Protein AF-A0A5B0RKE6-F1 (afdb_monomer_lite)

Secondary structure (DSSP, 8-state):
-HHHHHTT-SEEEE----B---SSSSHHHHHHHHHHHHH--EEEEE--S-GGG-TT-PBTTTT-TTSEEE-----SS---EEEE-TTS-EEEE--SS-----S--PEEES-S-TT-TTTTTSPPPTTPPP-TT-EEE----

Structure (mmCIF, N/CA/C/O backbone):
data_AF-A0A5B0RKE6-F1
#
_entry.id   AF-A0A5B0RKE6-F1
#
loop_
_atom_site.group_PDB
_atom_site.id
_atom_site.type_symbol
_atom_site.label_atom_id
_atom_site.label_alt_id
_atom_site.label_comp_id
_atom_site.label_asym_id
_atom_site.label_entity_id
_atom_site.label_seq_id
_atom_site.pdbx_PDB_ins_code
_atom_site.Cartn_x
_atom_site.Cartn_y
_atom_site.Cartn_z
_atom_site.occupancy
_atom_site.B_iso_or_equiv
_atom_site.auth_seq_id
_atom_site.auth_comp_id
_atom_site.auth_asym_id
_atom_site.auth_atom_id
_atom_site.pdbx_PDB_model_num
ATOM 1 N N . MET A 1 1 ? -20.058 2.773 10.291 1.00 90.75 1 MET A N 1
ATOM 2 C CA . MET A 1 1 ? -19.782 2.051 11.557 1.00 90.75 1 MET A CA 1
ATOM 3 C C . MET A 1 1 ? -21.054 1.768 12.352 1.00 90.75 1 MET A C 1
ATOM 5 O O . MET A 1 1 ? -21.326 0.603 12.587 1.00 90.75 1 MET A O 1
ATOM 9 N N . LEU A 1 2 ? -21.880 2.772 12.690 1.00 94.81 2 LEU A N 1
ATOM 10 C CA . LEU A 1 2 ? -23.169 2.533 13.371 1.00 94.81 2 LEU A CA 1
ATOM 11 C C . LEU A 1 2 ? -24.089 1.569 12.609 1.00 94.81 2 LEU A C 1
ATOM 13 O O . LEU A 1 2 ? -24.635 0.656 13.215 1.00 94.81 2 LEU A O 1
ATOM 17 N N . GLN A 1 3 ? -24.241 1.758 11.293 1.00 96.81 3 GLN A N 1
ATOM 18 C CA . GLN A 1 3 ? -25.063 0.860 10.479 1.00 96.81 3 GLN A CA 1
ATOM 19 C C . GLN A 1 3 ? -24.480 -0.558 10.441 1.00 96.81 3 GLN A C 1
ATOM 21 O O . GLN A 1 3 ? -25.192 -1.494 10.756 1.00 96.81 3 GLN A O 1
ATOM 26 N N . ALA A 1 4 ? -23.171 -0.702 10.204 1.00 96.31 4 ALA A N 1
ATOM 27 C CA . ALA A 1 4 ? -22.500 -2.004 10.237 1.00 96.31 4 ALA A CA 1
ATOM 28 C C . ALA A 1 4 ? -22.736 -2.756 11.562 1.00 96.31 4 ALA A C 1
ATOM 30 O O . ALA A 1 4 ? -23.034 -3.943 11.550 1.00 96.31 4 ALA A O 1
ATOM 31 N N . HIS A 1 5 ? -22.672 -2.060 12.702 1.00 95.25 5 HIS A N 1
ATOM 32 C CA . HIS A 1 5 ? -22.985 -2.667 13.995 1.00 95.25 5 HIS A CA 1
ATOM 33 C C . HIS A 1 5 ? -24.468 -3.061 14.125 1.00 95.25 5 HIS A C 1
ATOM 35 O O . HIS A 1 5 ? -24.769 -4.142 14.618 1.00 95.25 5 HIS A O 1
ATOM 41 N N . LYS A 1 6 ? -25.403 -2.218 13.656 1.00 96.81 6 LYS A N 1
ATOM 42 C CA . LYS A 1 6 ? -26.843 -2.553 13.619 1.00 96.81 6 LYS A CA 1
ATOM 43 C C . LYS A 1 6 ? -27.138 -3.764 12.736 1.00 96.81 6 LYS A C 1
ATOM 45 O O . LYS A 1 6 ? -28.021 -4.544 13.068 1.00 96.81 6 LYS A O 1
ATOM 50 N N . ASP A 1 7 ? -26.386 -3.911 11.653 1.00 97.94 7 ASP A N 1
ATOM 51 C CA . ASP A 1 7 ? -26.483 -5.038 10.726 1.00 97.94 7 ASP A CA 1
ATOM 52 C C . ASP A 1 7 ? -25.826 -6.314 11.289 1.00 97.94 7 ASP A C 1
ATOM 54 O O . ASP A 1 7 ? -25.851 -7.355 10.638 1.00 97.94 7 ASP A O 1
ATOM 58 N N . GLY A 1 8 ? -25.265 -6.256 12.504 1.00 96.31 8 GLY A N 1
ATOM 59 C CA . GLY A 1 8 ? -24.717 -7.409 13.216 1.00 96.31 8 GLY A CA 1
ATOM 60 C C . GLY A 1 8 ? -23.237 -7.684 12.953 1.00 96.31 8 GLY A C 1
ATOM 61 O O . GLY A 1 8 ? -22.793 -8.802 13.185 1.00 96.31 8 GLY A O 1
ATOM 62 N N . ALA A 1 9 ? -22.459 -6.710 12.468 1.00 97.31 9 ALA A N 1
ATOM 63 C CA . ALA A 1 9 ? -21.019 -6.895 12.296 1.00 97.31 9 ALA A CA 1
ATOM 64 C C . ALA A 1 9 ? -20.283 -6.970 13.648 1.00 97.31 9 ALA A C 1
ATOM 66 O O . ALA A 1 9 ? -20.332 -6.023 14.440 1.00 97.31 9 ALA A O 1
ATOM 67 N N . ASP A 1 10 ? -19.531 -8.055 13.857 1.00 93.12 10 ASP A N 1
ATOM 68 C CA . ASP A 1 10 ? -18.653 -8.243 15.024 1.00 93.12 10 ASP A CA 1
ATOM 69 C C . ASP A 1 10 ? -17.341 -7.448 14.902 1.00 93.12 10 ASP A C 1
ATOM 71 O O . ASP A 1 10 ? -16.812 -6.906 15.877 1.00 93.12 10 ASP A O 1
ATOM 75 N N . ILE A 1 11 ? -16.818 -7.367 13.673 1.00 97.94 11 ILE A N 1
ATOM 76 C CA . ILE A 1 11 ? -15.573 -6.677 13.329 1.00 97.94 11 ILE A CA 1
ATOM 77 C C . ILE A 1 11 ? -15.857 -5.667 12.221 1.00 97.94 11 ILE A C 1
ATOM 79 O O . ILE A 1 11 ? -16.447 -5.994 11.192 1.00 97.94 11 ILE A O 1
ATOM 83 N N . ILE A 1 12 ? -15.393 -4.437 12.416 1.00 98.06 12 ILE A N 1
ATOM 84 C CA . ILE A 1 12 ? -15.494 -3.353 11.445 1.00 98.06 12 ILE A CA 1
ATOM 85 C C . ILE A 1 12 ? -14.076 -2.946 11.045 1.00 98.06 12 ILE A C 1
ATOM 87 O O . ILE A 1 12 ? -13.346 -2.352 11.835 1.00 98.06 12 ILE A O 1
ATOM 91 N N . SER A 1 13 ? -13.700 -3.250 9.804 1.00 97.69 13 SER A N 1
ATOM 92 C CA . SER A 1 13 ? -12.450 -2.786 9.194 1.00 97.69 13 SER A CA 1
ATOM 93 C C . SER A 1 13 ? -12.727 -1.585 8.294 1.00 97.69 13 SER A C 1
ATOM 95 O O . SER A 1 13 ? -13.647 -1.629 7.474 1.00 97.69 13 SER A O 1
ATOM 97 N N . ALA A 1 14 ? -11.963 -0.505 8.457 1.00 95.62 14 ALA A N 1
ATOM 98 C CA . ALA A 1 14 ? -12.138 0.722 7.692 1.00 95.62 14 ALA A CA 1
ATOM 99 C C . ALA A 1 14 ? -10.790 1.318 7.256 1.00 95.62 14 ALA A C 1
ATOM 101 O O . ALA A 1 14 ? -10.018 1.824 8.067 1.00 95.62 14 ALA A O 1
ATOM 102 N N . SER A 1 15 ? -10.535 1.316 5.948 1.00 95.75 15 SER A N 1
ATOM 103 C CA . SER A 1 15 ? -9.384 1.988 5.329 1.00 95.75 15 SER A CA 1
ATOM 104 C C . SER A 1 15 ? -9.765 3.407 4.914 1.00 95.75 15 SER A C 1
ATOM 106 O O . SER A 1 15 ? -9.868 3.720 3.731 1.00 95.75 15 SER A O 1
ATOM 108 N N . ILE A 1 16 ? -10.050 4.238 5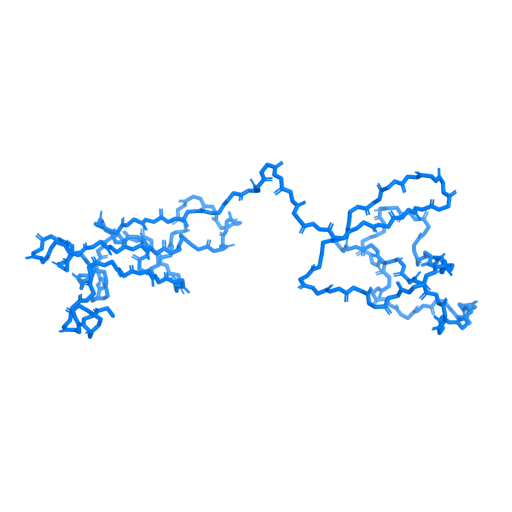.912 1.00 91.12 16 ILE A N 1
ATOM 109 C CA . ILE A 1 16 ? -10.372 5.657 5.758 1.00 91.12 16 ILE A CA 1
ATOM 110 C C . ILE A 1 16 ? -9.527 6.450 6.744 1.00 91.12 16 ILE A C 1
ATOM 112 O O . ILE A 1 16 ? -9.205 5.946 7.820 1.00 91.12 16 ILE A O 1
ATOM 116 N N . GLY A 1 17 ? -9.210 7.681 6.381 1.00 89.69 17 GLY A N 1
ATOM 117 C CA . GLY A 1 17 ? -8.347 8.541 7.167 1.00 89.69 17 GLY A CA 1
ATOM 118 C C . GLY A 1 17 ? -8.482 9.985 6.717 1.00 89.69 17 GLY A C 1
ATOM 119 O O . GLY A 1 17 ? -8.941 10.264 5.605 1.00 89.69 17 GLY A O 1
ATOM 120 N N . GLY A 1 18 ? -8.127 10.890 7.611 1.00 86.94 18 GLY A N 1
ATOM 121 C CA . GLY A 1 18 ? -7.976 12.305 7.339 1.00 86.94 18 GLY A CA 1
ATOM 122 C C . GLY A 1 18 ? -7.209 12.971 8.478 1.00 86.94 18 GLY A C 1
ATOM 123 O O . GLY A 1 18 ? -7.139 12.391 9.570 1.00 86.94 18 GLY A O 1
ATOM 124 N N . PRO A 1 19 ? -6.677 14.187 8.247 1.00 83.19 19 PRO A N 1
ATOM 125 C CA . PRO A 1 19 ? -5.846 14.881 9.221 1.00 83.19 19 PRO A CA 1
ATOM 126 C C . PRO A 1 19 ? -6.525 14.959 10.588 1.00 83.19 19 PRO A C 1
ATOM 128 O O . PRO A 1 19 ? -7.679 15.377 10.695 1.00 83.19 19 PRO A O 1
ATOM 131 N N . GLY A 1 20 ? -5.804 14.558 11.630 1.00 77.75 20 GLY A N 1
ATOM 132 C CA . GLY A 1 20 ? -6.336 14.459 12.980 1.00 77.75 20 GLY A CA 1
ATOM 133 C C . GLY A 1 20 ? -5.236 14.176 13.995 1.00 77.75 20 GLY A C 1
ATOM 134 O O . GLY A 1 20 ? -4.163 14.773 13.937 1.00 77.75 20 GLY A O 1
ATOM 135 N N . GLY A 1 21 ? -5.509 13.277 14.942 1.00 75.88 21 GLY A N 1
ATOM 136 C CA . GLY A 1 21 ? -4.449 12.697 15.781 1.00 75.88 21 GLY A CA 1
ATOM 137 C C . GLY A 1 21 ? -4.695 12.764 17.282 1.00 75.88 21 GLY A C 1
ATOM 138 O O . GLY A 1 21 ? -3.981 12.128 18.056 1.00 75.88 21 GLY A O 1
ATOM 139 N N . TRP A 1 22 ? -5.740 13.464 17.715 1.00 82.06 22 TRP A N 1
ATOM 140 C CA . TRP A 1 22 ? -6.148 13.486 19.116 1.00 82.06 22 TRP A CA 1
ATOM 141 C C . TRP A 1 22 ? -7.300 12.516 19.331 1.00 82.06 22 TRP A C 1
ATOM 143 O O . TRP A 1 22 ? -8.319 12.607 18.660 1.00 82.06 22 TRP A O 1
ATOM 153 N N . GLY A 1 23 ? -7.174 11.602 20.294 1.00 78.00 23 GLY A N 1
ATOM 154 C CA . GLY A 1 23 ? -8.132 10.499 20.459 1.00 78.00 23 GLY A CA 1
ATOM 155 C C . GLY A 1 23 ? -9.529 10.868 20.974 1.00 78.00 23 GLY A C 1
ATOM 156 O O . GLY A 1 23 ? -10.303 9.968 21.325 1.00 78.00 23 GLY A O 1
ATOM 157 N N . GLN A 1 24 ? -9.848 12.163 21.058 1.00 75.88 24 GLN A N 1
ATOM 158 C CA . GLN A 1 24 ? -11.131 12.729 21.478 1.00 75.88 24 GLN A CA 1
ATOM 159 C C . GLN A 1 24 ? -11.385 14.067 20.768 1.00 75.88 24 GLN A C 1
ATOM 161 O O . GLN A 1 24 ? -10.465 14.673 20.231 1.00 75.88 24 GLN A O 1
ATOM 166 N N . GLY A 1 25 ? -12.627 14.553 20.828 1.00 76.44 25 GLY A N 1
ATOM 167 C CA . GLY A 1 25 ? -13.008 15.883 20.332 1.00 76.44 25 GLY A CA 1
ATOM 168 C C . GLY A 1 25 ? -13.858 15.862 19.062 1.00 76.44 25 GLY A C 1
ATOM 169 O O . GLY A 1 25 ? -14.526 16.848 18.777 1.00 76.44 25 GLY A O 1
ATOM 170 N N . GLU A 1 26 ? -13.915 14.725 18.363 1.00 85.69 26 GLU A N 1
ATOM 171 C CA . GLU A 1 26 ? -14.742 14.541 17.166 1.00 85.69 26 GLU A CA 1
ATOM 172 C C . GLU A 1 26 ? -15.809 13.457 17.351 1.00 85.69 26 GLU A C 1
ATOM 174 O O . GLU A 1 26 ? -15.569 12.411 17.964 1.00 85.69 26 GLU A O 1
ATOM 179 N N . GLU A 1 27 ? -16.987 13.676 16.760 1.00 89.56 27 GLU A N 1
ATOM 180 C CA . GLU A 1 27 ? -18.143 12.772 16.860 1.00 89.56 27 GLU A CA 1
ATOM 181 C C . GLU A 1 27 ? -17.840 11.362 16.338 1.00 89.56 27 GLU A C 1
ATOM 183 O O . GLU A 1 27 ? -18.312 10.363 16.895 1.00 89.56 27 GLU A O 1
ATOM 188 N N . LEU A 1 28 ? -17.015 11.265 15.292 1.00 91.06 28 LEU A N 1
ATOM 189 C CA . LEU A 1 28 ? -16.590 9.987 14.735 1.00 91.06 28 LEU A CA 1
ATOM 190 C C . LEU A 1 28 ? -15.746 9.194 15.745 1.00 91.06 28 LEU A C 1
ATOM 192 O O . LEU A 1 28 ? -15.994 8.005 15.949 1.00 91.06 28 LEU A O 1
ATOM 196 N N . LEU A 1 29 ? -14.818 9.854 16.445 1.00 93.94 29 LEU A N 1
ATOM 197 C CA . LEU A 1 29 ? -13.998 9.234 17.490 1.00 93.94 29 LEU A CA 1
ATOM 198 C C . LEU A 1 29 ? -14.855 8.807 18.681 1.00 93.94 29 LEU A C 1
ATOM 200 O O . LEU A 1 29 ? -14.691 7.704 19.200 1.00 93.94 29 LEU A O 1
ATOM 204 N N . THR A 1 30 ? -15.809 9.645 19.103 1.00 94.56 30 THR A N 1
ATOM 205 C CA . THR A 1 30 ? -16.777 9.280 20.147 1.00 94.56 30 THR A CA 1
ATOM 206 C C . THR A 1 30 ? -17.581 8.047 19.747 1.00 94.56 30 THR A C 1
ATOM 208 O O . THR A 1 30 ? -17.760 7.145 20.564 1.00 94.56 30 THR A O 1
ATOM 211 N N . THR A 1 31 ? -18.025 7.975 18.492 1.00 94.81 31 THR A N 1
ATOM 212 C CA . THR A 1 31 ? -18.771 6.830 17.960 1.00 94.81 31 THR A CA 1
ATOM 213 C C . THR A 1 31 ? -17.940 5.552 18.012 1.00 94.81 31 THR A C 1
ATOM 215 O O . THR A 1 31 ? -18.413 4.544 18.532 1.00 94.81 31 THR A O 1
ATOM 218 N N . VAL A 1 32 ? -16.696 5.597 17.528 1.00 95.94 32 VAL A N 1
ATOM 219 C CA . VAL A 1 32 ? -15.761 4.463 17.587 1.00 95.94 32 VAL A CA 1
ATOM 220 C C . VAL A 1 32 ? -15.533 4.029 19.030 1.00 95.94 32 VAL A C 1
ATOM 222 O O . VAL A 1 32 ? -15.747 2.868 19.373 1.00 95.94 32 VAL A O 1
ATOM 225 N N . ASN A 1 33 ? -15.179 4.977 19.899 1.00 95.75 33 ASN A N 1
ATOM 226 C CA . ASN A 1 33 ? -14.869 4.692 21.291 1.00 95.75 33 ASN A CA 1
ATOM 227 C C . ASN A 1 33 ? -16.046 4.032 22.024 1.00 95.75 33 ASN A C 1
ATOM 229 O O . ASN A 1 33 ? -15.820 3.063 22.750 1.00 95.75 33 ASN A O 1
ATOM 233 N N . LYS A 1 34 ? -17.279 4.511 21.808 1.00 95.94 34 LYS A N 1
ATOM 234 C CA . LYS A 1 34 ? -18.494 3.947 22.415 1.00 95.94 34 LYS A CA 1
ATOM 235 C C . LYS A 1 34 ? -18.874 2.590 21.842 1.00 95.94 34 LYS A C 1
ATOM 237 O O . LYS A 1 34 ? -19.235 1.704 22.606 1.00 95.94 34 LYS A O 1
ATOM 242 N N . LEU A 1 35 ? -18.780 2.395 20.526 1.00 96.69 35 LEU A N 1
ATOM 243 C CA . LEU A 1 35 ? -19.060 1.090 19.917 1.00 96.69 35 LEU A CA 1
ATOM 244 C C . LEU A 1 35 ? -18.139 0.004 20.482 1.00 96.69 35 LEU A C 1
ATOM 246 O O . LEU A 1 35 ? -18.603 -1.088 20.799 1.00 96.69 35 LEU A O 1
ATOM 250 N N . VAL A 1 36 ? -16.859 0.317 20.678 1.00 96.94 36 VAL A N 1
ATOM 251 C CA . VAL A 1 36 ? -15.917 -0.630 21.283 1.00 96.94 36 VAL A CA 1
ATOM 252 C C . VAL A 1 36 ? -16.231 -0.846 22.769 1.00 96.94 36 VAL A C 1
ATOM 254 O O . VAL A 1 36 ? -16.424 -1.981 23.192 1.00 96.94 36 VAL A O 1
ATOM 257 N N . GLN A 1 37 ? -16.341 0.225 23.566 1.00 96.69 37 GLN A N 1
ATOM 258 C CA . GLN A 1 37 ? -16.508 0.114 25.025 1.00 96.69 37 GLN A CA 1
ATOM 259 C C . GLN A 1 37 ? -17.869 -0.433 25.464 1.00 96.69 37 GLN A C 1
ATOM 261 O O . GLN A 1 37 ? -17.940 -1.198 26.420 1.00 96.69 37 GLN A O 1
ATOM 266 N N . GLU A 1 38 ? -18.951 -0.017 24.811 1.00 96.06 38 GLU A N 1
ATOM 267 C CA . GLU A 1 38 ? -20.318 -0.298 25.266 1.00 96.06 38 GLU A CA 1
ATOM 268 C C . GLU A 1 38 ? -20.958 -1.469 24.522 1.00 96.06 38 GLU A C 1
ATOM 270 O O . GLU A 1 38 ? -21.920 -2.058 25.018 1.00 96.06 38 GLU A O 1
ATOM 275 N N . LYS A 1 39 ? -20.478 -1.775 23.311 1.00 95.88 39 LYS A N 1
ATOM 276 C CA . LYS A 1 39 ? -21.064 -2.809 22.447 1.00 95.88 39 LYS A CA 1
ATOM 277 C C . LYS A 1 39 ? -20.112 -3.953 22.121 1.00 95.88 39 LYS A C 1
ATOM 279 O O . LYS A 1 39 ? -20.543 -4.908 21.486 1.00 95.88 39 LYS A O 1
ATOM 284 N N . GLY A 1 40 ? -18.854 -3.877 22.557 1.00 95.25 40 GLY A N 1
ATOM 285 C CA . GLY A 1 40 ? -17.863 -4.929 22.331 1.00 95.25 40 GLY A CA 1
ATOM 286 C C . GLY A 1 40 ? -17.446 -5.090 20.868 1.00 95.25 40 GLY A C 1
ATOM 287 O O . GLY A 1 40 ? -16.910 -6.135 20.513 1.00 95.25 40 GLY A O 1
ATOM 288 N N . ALA A 1 41 ? -17.691 -4.089 20.014 1.00 96.69 41 ALA A N 1
ATOM 289 C CA . ALA A 1 41 ? -17.275 -4.141 18.616 1.00 96.69 41 ALA A CA 1
ATOM 290 C C . ALA A 1 41 ? -15.745 -4.080 18.500 1.00 96.69 41 ALA A C 1
ATOM 292 O O . ALA A 1 41 ? -15.099 -3.314 19.216 1.00 96.69 41 ALA A O 1
ATOM 293 N N . ILE A 1 42 ? -15.165 -4.813 17.548 1.00 98.12 42 ILE A N 1
ATOM 294 C CA . ILE A 1 42 ? -13.747 -4.669 17.190 1.00 98.12 42 ILE A CA 1
ATOM 295 C C . ILE A 1 42 ? -13.654 -3.718 15.999 1.00 98.12 42 ILE A C 1
ATOM 297 O O . ILE A 1 42 ? -14.203 -4.001 14.936 1.00 98.12 42 ILE A O 1
ATOM 301 N N . ILE A 1 43 ? -12.964 -2.587 16.163 1.00 98.00 43 ILE A N 1
ATOM 302 C CA . ILE A 1 43 ? -12.809 -1.584 15.102 1.00 98.00 43 ILE A CA 1
ATOM 303 C C . ILE A 1 43 ? -11.332 -1.446 14.736 1.00 98.00 43 ILE A C 1
ATOM 305 O O . ILE A 1 43 ? -10.505 -1.128 15.590 1.00 98.00 43 ILE A O 1
ATOM 309 N N . ILE A 1 44 ? -11.023 -1.676 13.460 1.00 98.12 44 ILE A N 1
ATOM 310 C CA . ILE A 1 44 ? -9.675 -1.643 12.885 1.00 98.12 44 ILE A CA 1
ATOM 311 C C . ILE 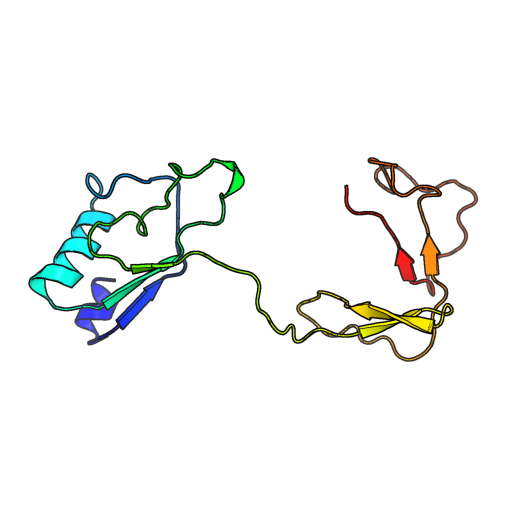A 1 44 ? -9.626 -0.527 11.843 1.00 98.12 44 ILE A C 1
ATOM 313 O O . ILE A 1 44 ? -10.461 -0.495 10.935 1.00 98.12 44 ILE A O 1
ATOM 317 N N . VAL A 1 45 ? -8.664 0.385 11.973 1.00 96.69 45 VAL A N 1
ATOM 318 C CA . VAL A 1 45 ? -8.550 1.570 11.114 1.00 96.69 45 VAL A CA 1
ATOM 319 C C . VAL A 1 45 ? -7.107 1.746 10.647 1.00 96.69 45 VAL A C 1
ATOM 321 O O . VAL A 1 45 ? -6.171 1.522 11.414 1.00 96.69 45 VAL A O 1
ATOM 324 N N . ALA A 1 46 ? -6.920 2.136 9.386 1.00 95.62 46 ALA A N 1
ATOM 325 C CA . ALA A 1 46 ? -5.600 2.468 8.850 1.00 95.62 46 ALA A CA 1
ATOM 326 C C . ALA A 1 46 ? -5.011 3.700 9.559 1.00 95.62 46 ALA A C 1
ATOM 328 O O . ALA A 1 46 ? -5.720 4.679 9.757 1.00 95.62 46 ALA A O 1
ATOM 329 N N . ALA A 1 47 ? -3.724 3.661 9.915 1.00 93.44 47 ALA A N 1
ATOM 330 C CA . ALA A 1 47 ? -3.057 4.734 10.661 1.00 93.44 47 ALA A CA 1
ATOM 331 C C . ALA A 1 47 ? -2.819 6.030 9.858 1.00 93.44 47 ALA A C 1
ATOM 333 O O . ALA A 1 47 ? -2.531 7.057 10.469 1.00 93.44 47 ALA A O 1
ATOM 334 N N . GLY A 1 48 ? -2.922 5.965 8.527 1.00 92.31 48 GLY A N 1
ATOM 335 C CA . GLY A 1 48 ? -2.586 7.047 7.594 1.00 92.31 48 GLY A CA 1
ATOM 336 C C . GLY A 1 48 ? -1.406 6.686 6.686 1.00 92.31 48 GLY A C 1
ATOM 337 O O . GLY A 1 48 ? -0.709 5.692 6.917 1.00 92.31 48 GLY A O 1
ATOM 338 N N . ASN A 1 49 ? -1.196 7.478 5.634 1.00 92.88 49 ASN A N 1
ATOM 339 C CA . ASN A 1 49 ? -0.087 7.333 4.677 1.00 92.88 49 ASN A CA 1
ATOM 340 C C . ASN A 1 49 ? 0.905 8.512 4.736 1.00 92.88 49 ASN A C 1
ATOM 342 O O . ASN A 1 49 ? 1.889 8.546 3.997 1.00 92.88 49 ASN A O 1
ATOM 346 N N . GLU A 1 50 ? 0.677 9.457 5.641 1.00 90.25 50 GLU A N 1
ATOM 347 C CA . GLU A 1 50 ? 1.383 10.727 5.799 1.00 90.25 50 GLU A CA 1
ATOM 348 C C . GLU A 1 50 ? 2.615 10.575 6.707 1.00 90.25 50 GLU A C 1
ATOM 350 O O . GLU A 1 50 ? 2.943 11.443 7.511 1.00 90.25 50 GLU A O 1
ATOM 355 N N . GLY A 1 51 ? 3.342 9.459 6.577 1.00 87.00 51 GLY A N 1
ATOM 356 C CA . GLY A 1 51 ? 4.495 9.153 7.433 1.00 87.00 51 GLY A CA 1
ATOM 357 C C . GLY A 1 51 ? 5.606 10.215 7.402 1.00 87.00 51 GLY A C 1
ATOM 358 O O . GLY A 1 51 ? 6.394 10.299 8.342 1.00 87.00 51 GLY A O 1
ATOM 359 N N . SER A 1 52 ? 5.659 11.047 6.354 1.00 90.31 52 SER A N 1
ATOM 360 C CA . SER A 1 52 ? 6.586 12.180 6.234 1.00 90.31 52 SER A CA 1
ATOM 361 C C . SER A 1 52 ? 6.297 13.329 7.202 1.00 90.31 52 SER A C 1
ATOM 363 O O . SER A 1 52 ? 7.223 14.060 7.541 1.00 90.31 52 SER A O 1
ATOM 365 N N . GLU A 1 53 ? 5.054 13.482 7.666 1.00 89.00 53 GLU A N 1
ATOM 366 C CA . GLU A 1 53 ? 4.662 14.522 8.632 1.00 89.00 53 GLU A CA 1
ATOM 367 C C . GLU A 1 53 ? 5.172 14.214 10.054 1.00 89.00 53 GLU A C 1
ATOM 369 O O . GLU A 1 53 ? 5.263 15.091 10.915 1.00 89.00 53 GLU A O 1
ATOM 374 N N . GLY A 1 54 ? 5.571 12.963 10.297 1.00 86.56 54 GLY A N 1
ATOM 375 C CA . GLY A 1 54 ? 6.180 12.511 11.541 1.00 86.56 54 GLY A CA 1
ATOM 376 C C . GLY A 1 54 ? 5.197 11.885 12.530 1.00 86.56 54 GLY A C 1
ATOM 377 O O . GLY A 1 54 ? 3.997 11.777 12.303 1.00 86.56 54 GLY A O 1
ATOM 378 N N . LEU A 1 55 ? 5.734 11.445 13.672 1.00 81.69 55 LEU A N 1
ATOM 379 C CA . LEU A 1 55 ? 5.048 10.547 14.617 1.00 81.69 55 LEU A CA 1
ATOM 380 C C . LEU A 1 55 ? 3.781 11.121 15.275 1.00 81.69 55 LEU A C 1
ATOM 382 O O . LEU A 1 55 ? 3.010 10.364 15.857 1.00 81.69 55 LEU A O 1
ATOM 386 N N . PHE A 1 56 ? 3.585 12.439 15.230 1.00 81.38 56 PHE A N 1
ATOM 387 C CA . PHE A 1 56 ? 2.431 13.109 15.837 1.00 81.38 56 PHE A CA 1
ATOM 388 C C . PHE A 1 56 ? 1.303 13.396 14.842 1.00 81.38 56 PHE A C 1
ATOM 390 O O . PHE A 1 56 ? 0.260 13.908 15.246 1.00 81.38 56 PHE A O 1
ATOM 397 N N . PHE A 1 57 ? 1.490 13.054 13.567 1.00 84.31 57 PHE A N 1
ATOM 398 C CA . PHE A 1 57 ? 0.458 13.154 12.547 1.00 84.31 57 PHE A CA 1
ATOM 399 C C . PHE A 1 57 ? -0.296 11.822 12.463 1.00 84.31 57 PHE A C 1
ATOM 401 O O . PHE A 1 57 ? 0.058 10.930 11.697 1.00 84.31 57 PHE A O 1
ATOM 408 N N . GLY A 1 58 ? -1.287 11.646 13.338 1.00 81.50 58 GLY A N 1
ATOM 409 C CA . GLY A 1 58 ? -2.172 10.481 13.307 1.00 81.50 58 GLY A CA 1
ATOM 410 C C . GLY A 1 58 ? -3.465 10.788 12.561 1.00 81.50 58 GLY A C 1
ATOM 411 O O . GLY A 1 58 ? -4.018 11.873 12.719 1.00 81.50 58 GLY A O 1
ATOM 412 N N . ASP A 1 59 ? -4.000 9.822 11.820 1.00 90.56 59 ASP A N 1
ATOM 413 C CA . ASP A 1 59 ? -5.277 10.009 11.130 1.00 90.56 59 ASP A CA 1
ATOM 414 C C . ASP A 1 59 ? -6.490 9.778 12.035 1.00 90.56 59 ASP A C 1
ATOM 416 O O . ASP A 1 59 ? -6.515 8.896 12.902 1.00 90.56 59 ASP A O 1
ATOM 420 N N . ASN A 1 60 ? -7.561 10.523 11.775 1.00 91.00 60 ASN A N 1
ATOM 421 C CA . ASN A 1 60 ? -8.888 10.200 12.283 1.00 91.00 60 ASN A CA 1
ATOM 422 C C . ASN A 1 60 ? -9.614 9.285 11.277 1.00 91.00 60 ASN A C 1
ATOM 424 O O . ASN A 1 60 ? -9.609 9.574 10.083 1.00 91.00 60 ASN A O 1
ATOM 428 N N . PRO A 1 61 ? -10.283 8.201 11.720 1.00 94.06 61 PRO A N 1
ATOM 429 C CA . PRO A 1 61 ? -10.574 7.852 13.111 1.00 94.06 61 PRO A CA 1
ATOM 430 C C . PRO A 1 61 ? -9.563 6.917 13.796 1.00 94.06 61 PRO A C 1
ATOM 432 O O . PRO A 1 61 ? -9.854 6.419 14.883 1.00 94.06 61 PRO A O 1
ATOM 435 N N . ALA A 1 62 ? -8.403 6.654 13.193 1.00 94.38 62 ALA A N 1
ATOM 436 C CA . ALA A 1 62 ? -7.400 5.733 13.738 1.00 94.38 62 ALA A CA 1
ATOM 437 C C . ALA A 1 62 ? -6.856 6.170 15.108 1.00 94.38 62 ALA A C 1
ATOM 439 O O . ALA A 1 62 ? -6.490 5.333 15.929 1.00 94.38 62 ALA A O 1
ATOM 440 N N . SER A 1 63 ? -6.866 7.475 15.380 1.00 93.44 63 SER A N 1
ATOM 441 C CA . SER A 1 63 ? -6.492 8.078 16.662 1.00 93.44 63 SER A CA 1
ATOM 442 C C . SER A 1 63 ? -7.459 7.771 17.818 1.00 93.44 63 SER A C 1
ATOM 444 O O . SER A 1 63 ? -7.131 8.042 18.977 1.00 93.44 63 SER A O 1
ATOM 446 N N . ALA A 1 64 ? -8.656 7.228 17.548 1.00 94.62 64 ALA A N 1
ATOM 447 C CA . ALA A 1 64 ? -9.636 6.924 18.585 1.00 94.62 64 ALA A CA 1
ATOM 448 C C . ALA A 1 64 ? -9.036 5.978 19.633 1.00 94.62 64 ALA A C 1
ATOM 450 O O . ALA A 1 64 ? -8.519 4.913 19.306 1.00 94.62 64 ALA A O 1
ATOM 451 N N . LYS A 1 65 ? -9.165 6.343 20.914 1.00 93.69 65 LYS A N 1
ATOM 452 C CA . LYS A 1 65 ? -8.548 5.633 22.047 1.00 93.69 65 LYS A CA 1
ATOM 453 C C . LYS A 1 65 ? -8.784 4.116 22.058 1.00 93.69 65 LYS A C 1
ATOM 455 O O . LYS A 1 65 ? -7.926 3.386 22.541 1.00 93.69 65 LYS A O 1
ATOM 460 N N . ASN A 1 66 ? -9.943 3.655 21.588 1.00 95.25 66 ASN A N 1
ATOM 461 C CA . ASN A 1 66 ? -10.308 2.237 21.614 1.00 95.25 66 ASN A CA 1
ATOM 462 C C . ASN A 1 66 ? -10.258 1.556 20.236 1.00 95.25 66 ASN A C 1
ATOM 464 O O . ASN A 1 66 ? -10.676 0.406 20.129 1.00 95.25 66 ASN A O 1
ATOM 468 N N . ALA A 1 67 ? -9.805 2.240 19.184 1.00 95.56 67 ALA A N 1
ATOM 469 C CA . ALA A 1 67 ? -9.584 1.608 17.887 1.00 95.56 67 ALA A CA 1
ATOM 470 C C . ALA A 1 67 ? -8.255 0.845 17.864 1.00 95.56 67 ALA A C 1
ATOM 472 O O . ALA A 1 67 ? -7.305 1.187 18.568 1.00 95.56 67 ALA A O 1
ATOM 473 N N . ILE A 1 68 ? -8.167 -0.154 16.990 1.00 97.38 68 ILE A N 1
ATOM 474 C CA . ILE A 1 68 ? -6.892 -0.738 16.581 1.00 97.38 68 ILE A CA 1
ATOM 475 C C . ILE A 1 68 ? -6.391 0.073 15.384 1.00 97.38 68 ILE A C 1
ATOM 477 O O . ILE A 1 68 ? -6.903 -0.078 14.273 1.00 97.38 68 ILE A O 1
ATOM 481 N N . SER A 1 69 ? -5.409 0.941 15.624 1.00 94.81 69 SER A N 1
ATOM 482 C CA . SER A 1 69 ? -4.705 1.675 14.568 1.00 94.81 69 SER A CA 1
ATOM 483 C C . SER A 1 69 ? -3.641 0.785 13.927 1.00 94.81 69 SER A C 1
ATOM 485 O O . SER A 1 69 ? -2.827 0.181 14.630 1.00 94.81 69 SER A O 1
ATOM 487 N N . VAL A 1 70 ? -3.661 0.676 12.599 1.00 96.25 70 VAL A N 1
ATOM 488 C CA . VAL A 1 70 ? -2.807 -0.250 11.845 1.00 96.25 70 VAL A CA 1
ATOM 489 C C . VAL A 1 70 ? -1.873 0.515 10.918 1.00 96.25 70 VAL A C 1
ATOM 491 O O . VAL A 1 70 ? -2.315 1.131 9.947 1.00 96.25 70 VAL A O 1
ATOM 494 N N . GLY A 1 71 ? -0.575 0.444 11.212 1.00 93.00 71 GLY A N 1
ATOM 495 C CA . GLY A 1 71 ? 0.487 0.900 10.316 1.00 93.00 71 GLY A CA 1
ATOM 496 C C . GLY A 1 71 ? 0.829 -0.139 9.245 1.00 93.00 71 GLY A C 1
ATOM 497 O O . GLY A 1 71 ? 0.549 -1.329 9.400 1.00 93.00 71 GLY A O 1
ATOM 498 N N . SER A 1 72 ? 1.459 0.318 8.164 1.00 92.94 72 SER A N 1
ATOM 499 C CA . SER A 1 72 ? 1.948 -0.541 7.084 1.00 92.94 72 SER A CA 1
ATOM 500 C C . SER A 1 72 ? 3.439 -0.831 7.244 1.00 92.94 72 SER A C 1
ATOM 502 O O . SER A 1 72 ? 4.211 0.039 7.649 1.00 92.94 72 SER A O 1
ATOM 504 N N . VAL A 1 73 ? 3.846 -2.053 6.907 1.00 93.12 73 VAL A N 1
ATOM 505 C CA . VAL A 1 73 ? 5.247 -2.485 6.860 1.00 93.12 73 VAL A CA 1
ATOM 506 C C . VAL A 1 73 ? 5.499 -3.255 5.570 1.00 93.12 73 VAL A C 1
ATOM 508 O O . VAL A 1 73 ? 4.582 -3.854 5.006 1.00 93.12 73 VAL A O 1
ATOM 511 N N . GLU A 1 74 ? 6.750 -3.258 5.117 1.00 91.06 74 GLU A N 1
ATOM 512 C CA . GLU A 1 74 ? 7.153 -4.038 3.948 1.00 91.06 74 GLU A CA 1
ATOM 513 C C . GLU A 1 74 ? 7.078 -5.544 4.237 1.00 91.06 74 GLU A C 1
ATOM 515 O O . GLU A 1 74 ? 7.448 -6.011 5.321 1.00 91.06 74 GLU A O 1
ATOM 520 N N . ALA A 1 75 ? 6.609 -6.318 3.259 1.00 89.94 75 ALA A N 1
ATOM 521 C CA . ALA A 1 75 ? 6.493 -7.763 3.400 1.00 89.94 75 ALA A CA 1
ATOM 522 C C . ALA A 1 75 ? 7.863 -8.445 3.244 1.00 89.94 75 ALA A C 1
ATOM 524 O O . ALA A 1 75 ? 8.682 -8.065 2.411 1.00 89.94 75 ALA A O 1
ATOM 525 N N . GLN A 1 76 ? 8.101 -9.532 3.988 1.00 90.94 76 GLN A N 1
ATOM 526 C CA . GLN A 1 76 ? 9.342 -10.315 3.855 1.00 90.94 76 GLN A CA 1
ATOM 527 C C . GLN A 1 76 ? 9.455 -11.048 2.512 1.00 90.94 76 GLN A C 1
ATOM 529 O O . GLN A 1 76 ? 10.544 -11.425 2.086 1.00 90.94 76 GLN A O 1
ATOM 534 N N . SER A 1 77 ? 8.323 -11.321 1.869 1.00 88.56 77 SER A N 1
ATOM 535 C CA . SER A 1 77 ? 8.251 -12.005 0.584 1.00 88.56 77 SER A CA 1
ATOM 536 C C . SER A 1 77 ? 7.302 -11.248 -0.321 1.00 88.56 77 SER A C 1
ATOM 538 O O . SER A 1 77 ? 6.173 -10.948 0.062 1.00 88.56 77 SER A O 1
ATOM 540 N N . ILE A 1 78 ? 7.773 -10.956 -1.528 1.00 83.50 78 ILE A N 1
ATOM 541 C CA . ILE A 1 78 ? 7.063 -10.122 -2.489 1.00 83.50 78 ILE A CA 1
ATOM 542 C C . ILE A 1 78 ? 6.661 -11.000 -3.665 1.00 83.50 78 ILE A C 1
ATOM 544 O O . ILE A 1 78 ? 7.502 -11.627 -4.314 1.00 83.50 78 ILE A O 1
ATOM 548 N N . VAL A 1 79 ? 5.363 -11.023 -3.952 1.00 84.69 79 VAL A N 1
ATOM 549 C CA . VAL A 1 79 ? 4.830 -11.623 -5.173 1.00 84.69 79 VAL A CA 1
ATOM 550 C C . VAL A 1 79 ? 4.864 -10.555 -6.257 1.00 84.69 79 VAL A C 1
ATOM 552 O O . VAL A 1 79 ? 3.985 -9.702 -6.335 1.00 84.69 79 VAL A O 1
ATOM 555 N N . ALA A 1 80 ? 5.914 -10.579 -7.072 1.00 86.94 80 ALA A N 1
ATOM 556 C CA . ALA A 1 80 ? 6.118 -9.623 -8.150 1.00 86.94 80 ALA A CA 1
ATOM 557 C C . ALA A 1 80 ? 6.663 -10.317 -9.401 1.00 86.94 80 ALA A C 1
ATOM 559 O O . ALA A 1 80 ? 7.355 -11.336 -9.324 1.00 86.94 80 ALA A O 1
ATOM 560 N N . GLY A 1 81 ? 6.351 -9.741 -10.562 1.00 85.81 81 GLY A N 1
ATOM 561 C CA . GLY A 1 81 ? 6.950 -10.163 -11.821 1.00 85.81 81 GLY A CA 1
ATOM 562 C C . GLY A 1 81 ? 8.452 -9.893 -11.814 1.00 85.81 81 GLY A C 1
ATOM 563 O O . GLY A 1 81 ? 8.924 -8.948 -11.183 1.00 85.81 81 GLY A O 1
ATOM 564 N N . LYS A 1 82 ? 9.212 -10.717 -12.531 1.00 88.00 82 LYS A N 1
ATOM 565 C CA . LYS A 1 82 ? 10.644 -10.508 -12.740 1.00 88.00 82 LYS A CA 1
ATOM 566 C C . LYS A 1 82 ? 10.942 -10.469 -14.226 1.00 88.00 82 LYS A C 1
ATOM 568 O O . LYS A 1 82 ? 10.287 -11.153 -15.008 1.00 88.00 82 LYS A O 1
ATOM 573 N N . PHE A 1 83 ? 11.962 -9.711 -14.594 1.00 88.69 83 PHE A N 1
ATOM 574 C CA . PHE A 1 83 ? 12.582 -9.807 -15.906 1.00 88.69 83 PHE A CA 1
ATOM 575 C C . PHE A 1 83 ? 14.080 -10.035 -15.750 1.00 88.69 83 PHE A C 1
ATOM 577 O O . PHE A 1 83 ? 14.686 -9.692 -14.731 1.00 88.69 83 PHE A O 1
ATOM 584 N N . LYS A 1 84 ? 14.676 -10.639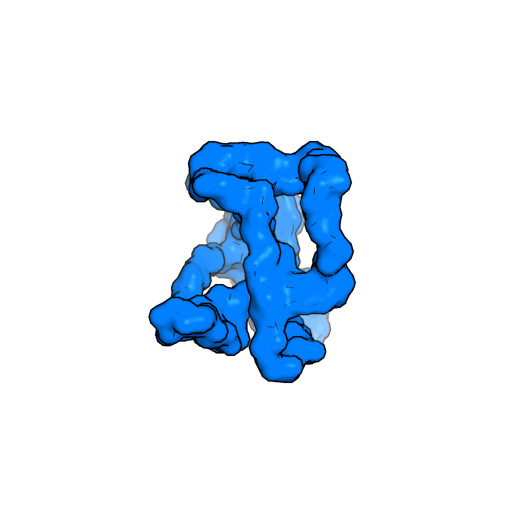 -16.772 1.00 91.62 84 LYS A N 1
ATOM 585 C CA . LYS A 1 84 ? 16.108 -10.893 -16.834 1.00 91.62 84 LYS A CA 1
ATOM 586 C C . LYS A 1 84 ? 16.736 -9.878 -17.776 1.00 91.62 84 LYS A C 1
ATOM 588 O O . LYS A 1 84 ? 16.361 -9.802 -18.941 1.00 91.62 84 LYS A O 1
ATOM 593 N N . ALA A 1 85 ? 17.674 -9.090 -17.267 1.00 90.81 85 ALA A N 1
ATOM 594 C CA . ALA A 1 85 ? 18.464 -8.196 -18.098 1.00 90.81 85 ALA A CA 1
ATOM 595 C C . ALA A 1 85 ? 19.445 -8.998 -18.967 1.00 90.81 85 ALA A C 1
ATOM 597 O O . ALA A 1 85 ? 19.865 -10.098 -18.595 1.00 90.81 85 ALA A O 1
ATOM 598 N N . SER A 1 86 ? 19.891 -8.411 -20.080 1.00 91.75 86 SER A N 1
ATOM 599 C CA . SER A 1 86 ? 20.937 -8.990 -20.940 1.00 91.75 86 SER A CA 1
ATOM 600 C C . SER A 1 86 ? 22.260 -9.238 -20.198 1.00 91.75 86 SER A C 1
ATOM 602 O O . SER A 1 86 ? 23.036 -10.103 -20.587 1.00 91.75 86 SER A O 1
ATOM 604 N N . THR A 1 87 ? 22.489 -8.544 -19.078 1.00 91.56 87 THR A N 1
ATOM 605 C CA . THR A 1 87 ? 23.620 -8.763 -18.160 1.00 91.56 87 THR A CA 1
ATOM 606 C C . THR A 1 87 ? 23.502 -10.041 -17.321 1.00 91.56 87 THR A C 1
ATOM 608 O O . THR A 1 87 ? 24.411 -10.368 -16.565 1.00 91.56 87 THR A O 1
ATOM 611 N N . GLY A 1 88 ? 22.375 -10.754 -17.401 1.00 93.00 88 GLY A N 1
ATOM 612 C CA . GLY A 1 88 ? 22.072 -11.933 -16.591 1.00 93.00 88 GLY A CA 1
ATOM 613 C C . GLY A 1 88 ? 21.436 -11.623 -15.234 1.00 93.00 88 GLY A C 1
ATOM 614 O O . GLY A 1 88 ? 21.001 -12.553 -14.557 1.00 93.00 88 GLY A O 1
ATOM 615 N N . LYS A 1 89 ? 21.338 -10.345 -14.846 1.00 93.19 89 LYS A N 1
ATOM 616 C CA . LYS A 1 89 ? 20.716 -9.923 -13.585 1.00 93.19 89 LYS A CA 1
ATOM 617 C C . LYS A 1 89 ? 19.195 -10.074 -13.646 1.00 93.19 89 LYS A C 1
ATOM 619 O O . LYS A 1 89 ? 18.560 -9.588 -14.580 1.00 93.19 89 LYS A O 1
ATOM 624 N N . GLU A 1 90 ? 18.614 -10.698 -12.627 1.00 92.00 90 GLU A N 1
ATOM 625 C CA . GLU A 1 90 ? 17.166 -10.679 -12.413 1.00 92.00 90 GLU A CA 1
ATOM 626 C C . GLU A 1 90 ? 16.752 -9.388 -11.705 1.00 92.00 90 GLU A C 1
ATOM 628 O O . GLU A 1 90 ? 17.361 -8.982 -10.713 1.00 92.00 90 GLU A O 1
ATOM 633 N N . LEU A 1 91 ? 15.706 -8.746 -12.218 1.00 88.81 91 LEU A N 1
ATOM 634 C CA . LEU A 1 91 ? 15.165 -7.502 -11.691 1.00 88.81 91 LEU A CA 1
ATOM 635 C C . LEU A 1 91 ? 13.680 -7.682 -11.382 1.00 88.81 91 LEU A C 1
ATOM 637 O O . LEU A 1 91 ? 12.908 -8.163 -12.214 1.00 88.81 91 LEU A O 1
ATOM 641 N N . THR A 1 92 ? 13.293 -7.299 -10.166 1.00 88.69 92 THR A N 1
ATOM 642 C CA . THR A 1 92 ? 11.901 -7.329 -9.713 1.00 88.69 92 THR A CA 1
ATOM 643 C C . THR A 1 92 ? 11.150 -6.129 -10.271 1.00 88.69 92 THR A C 1
ATOM 645 O O . THR A 1 92 ? 11.601 -4.990 -10.156 1.00 88.69 92 THR A O 1
ATOM 648 N N . PHE A 1 93 ? 9.983 -6.387 -10.845 1.00 86.25 93 PHE A N 1
ATOM 649 C CA . PHE A 1 93 ? 9.093 -5.379 -11.387 1.00 86.25 93 PHE A CA 1
ATOM 650 C C . PHE A 1 93 ? 7.875 -5.208 -10.476 1.00 86.25 93 PHE A C 1
ATOM 652 O O . PHE A 1 93 ? 7.007 -6.079 -10.390 1.00 86.25 93 PHE A O 1
ATOM 659 N N . TYR A 1 94 ? 7.822 -4.067 -9.790 1.00 87.19 94 TYR A N 1
ATOM 660 C CA . TYR A 1 94 ? 6.755 -3.723 -8.855 1.00 87.19 94 TYR A CA 1
ATOM 661 C C . TYR A 1 94 ? 5.590 -3.072 -9.596 1.00 87.19 94 TYR A C 1
ATOM 663 O O . TYR A 1 94 ? 5.545 -1.857 -9.779 1.00 87.19 94 TYR A O 1
ATOM 671 N N . ARG A 1 95 ? 4.640 -3.894 -10.044 1.00 83.31 95 ARG A N 1
ATOM 672 C CA . ARG A 1 95 ? 3.402 -3.434 -10.679 1.00 83.31 95 ARG A CA 1
ATOM 673 C C . ARG A 1 95 ? 2.232 -4.300 -10.240 1.00 83.31 95 ARG A C 1
ATOM 675 O O . ARG A 1 95 ? 2.366 -5.509 -10.091 1.00 83.31 95 ARG A O 1
ATOM 682 N N . THR A 1 96 ? 1.067 -3.678 -10.100 1.00 72.56 96 THR A N 1
ATOM 683 C CA . THR A 1 96 ? -0.191 -4.343 -9.725 1.00 72.56 96 THR A CA 1
ATOM 684 C C . THR A 1 96 ? -0.825 -5.157 -10.858 1.00 72.56 96 THR A C 1
ATOM 686 O O . THR A 1 96 ? -1.791 -5.876 -10.632 1.00 72.56 96 THR A O 1
ATOM 689 N N . SER A 1 97 ? -0.303 -5.055 -12.082 1.00 78.44 97 SER A N 1
ATOM 690 C CA . SER A 1 97 ? -0.809 -5.747 -13.271 1.00 78.44 97 SER A CA 1
ATOM 691 C C . SER A 1 97 ? 0.324 -6.373 -14.070 1.00 78.44 97 SER A C 1
ATOM 693 O O . SER A 1 97 ? 1.438 -5.839 -14.132 1.00 78.44 97 SER A O 1
ATOM 695 N N . THR A 1 98 ? 0.020 -7.494 -14.723 1.00 71.75 98 THR A N 1
ATOM 696 C CA . THR A 1 98 ? 0.974 -8.181 -15.590 1.00 71.75 98 THR A CA 1
ATOM 697 C C . THR A 1 98 ? 1.369 -7.282 -16.752 1.00 71.75 98 THR A C 1
ATOM 699 O O . THR A 1 98 ? 0.555 -6.575 -17.353 1.00 71.75 98 THR A O 1
ATOM 702 N N . LEU A 1 99 ? 2.661 -7.280 -17.055 1.00 76.25 99 LEU A N 1
ATOM 703 C CA . LEU A 1 99 ? 3.156 -6.700 -18.286 1.00 76.25 99 LEU A CA 1
ATOM 704 C C . LEU A 1 99 ? 2.993 -7.778 -19.359 1.00 76.25 99 LEU A C 1
ATOM 706 O O . LEU A 1 99 ? 3.701 -8.779 -19.332 1.00 76.25 99 LEU A O 1
ATOM 710 N N . ASN A 1 100 ? 2.026 -7.608 -20.262 1.00 77.88 100 ASN A N 1
ATOM 711 C CA . ASN A 1 100 ? 1.795 -8.537 -21.374 1.00 77.88 100 ASN A CA 1
ATOM 712 C C . ASN A 1 100 ? 2.848 -8.325 -22.475 1.00 77.88 100 ASN A C 1
ATOM 714 O O . ASN A 1 100 ? 2.521 -8.013 -23.615 1.00 77.88 100 ASN A O 1
ATOM 718 N N . LEU A 1 101 ? 4.120 -8.445 -22.106 1.00 80.69 101 LEU A N 1
ATOM 719 C CA . LEU A 1 101 ? 5.253 -8.431 -23.017 1.00 80.69 101 LEU A CA 1
ATOM 720 C C . LEU A 1 101 ? 5.875 -9.821 -23.001 1.00 80.69 101 LEU A C 1
ATOM 722 O O . LEU A 1 101 ? 6.224 -10.347 -21.946 1.00 80.69 101 LEU A O 1
ATOM 726 N N . SER A 1 102 ? 5.994 -10.417 -24.179 1.00 83.25 102 SER A N 1
ATOM 727 C CA . SER A 1 102 ? 6.626 -11.717 -24.371 1.00 83.25 102 SER A CA 1
ATOM 728 C C . SER A 1 102 ? 7.867 -11.550 -25.231 1.00 83.25 102 SER A C 1
ATOM 730 O O . SER A 1 102 ? 7.790 -10.938 -26.294 1.00 83.25 102 SER A O 1
ATOM 732 N N . GLY A 1 103 ? 8.980 -12.142 -24.807 1.00 89.44 103 GLY A N 1
ATOM 733 C CA . GLY A 1 103 ? 10.245 -12.083 -25.533 1.00 89.44 103 GLY A CA 1
ATOM 734 C C . GLY A 1 103 ? 11.196 -11.019 -24.996 1.00 89.44 103 GLY A C 1
ATOM 735 O O . GLY A 1 103 ? 11.069 -10.557 -23.862 1.00 89.44 103 GLY A O 1
ATOM 736 N N . GLU A 1 104 ? 12.182 -10.677 -25.816 1.00 92.69 104 GLU A N 1
ATOM 737 C CA . GLU A 1 104 ? 13.253 -9.747 -25.474 1.00 92.69 104 GLU A CA 1
ATOM 738 C C . GLU A 1 104 ? 13.022 -8.401 -26.156 1.00 92.69 104 GLU A C 1
ATOM 740 O O . GLU A 1 104 ? 12.685 -8.340 -27.339 1.00 92.69 104 GLU A O 1
ATOM 745 N N . TYR A 1 105 ? 13.227 -7.321 -25.405 1.00 92.31 105 TYR A N 1
ATOM 746 C CA . TYR A 1 105 ? 13.055 -5.958 -25.893 1.00 92.31 105 TYR A CA 1
ATOM 747 C C . TYR A 1 105 ? 14.310 -5.136 -25.590 1.00 92.31 105 TYR A C 1
ATOM 749 O O . TYR A 1 105 ? 14.852 -5.242 -24.483 1.00 92.31 105 TYR A O 1
ATOM 757 N N . PRO A 1 106 ? 14.777 -4.300 -26.534 1.00 94.12 106 PRO A N 1
ATOM 758 C CA . PRO A 1 106 ? 15.860 -3.368 -26.266 1.00 94.12 106 PRO A CA 1
ATOM 759 C C . PRO A 1 106 ? 15.427 -2.342 -25.215 1.00 94.12 106 PRO A C 1
ATOM 761 O O . PRO A 1 106 ? 14.317 -1.803 -25.267 1.00 94.12 106 PRO A O 1
ATOM 764 N N . VAL A 1 107 ? 16.321 -2.063 -24.266 1.00 92.31 107 VAL A N 1
ATOM 765 C CA . VAL A 1 107 ? 16.117 -1.026 -23.251 1.00 92.31 107 VAL A CA 1
ATOM 766 C C . VAL A 1 107 ? 16.762 0.270 -23.731 1.00 92.31 107 VAL A C 1
ATOM 768 O O . VAL A 1 107 ? 17.957 0.287 -24.026 1.00 92.31 107 VAL A O 1
ATOM 771 N N . TYR A 1 108 ? 15.984 1.349 -23.799 1.00 93.88 108 TYR A N 1
ATOM 772 C CA . TYR A 1 108 ? 16.484 2.700 -24.049 1.00 93.88 108 TYR A CA 1
ATOM 773 C C . TYR A 1 108 ? 16.578 3.451 -22.722 1.00 93.88 108 TYR A C 1
ATOM 775 O O . TYR A 1 108 ? 15.576 3.582 -22.022 1.00 93.88 108 TYR A O 1
ATOM 783 N N . ILE A 1 109 ? 17.774 3.916 -22.368 1.00 92.81 109 ILE A N 1
ATOM 784 C CA . ILE A 1 109 ? 18.028 4.654 -21.127 1.00 92.81 109 ILE A CA 1
ATOM 785 C C . ILE A 1 109 ? 18.016 6.146 -21.460 1.00 92.81 109 ILE A C 1
ATOM 787 O O . ILE A 1 109 ? 18.745 6.572 -22.355 1.00 92.81 109 ILE A O 1
ATOM 791 N N . THR A 1 110 ? 17.183 6.923 -20.771 1.00 94.38 110 THR A N 1
ATOM 792 C CA . THR A 1 110 ? 17.014 8.358 -21.050 1.00 94.38 110 THR A CA 1
ATOM 793 C C . THR A 1 110 ? 18.069 9.237 -20.372 1.00 94.38 110 THR A C 1
ATOM 795 O O . THR A 1 110 ? 18.418 10.276 -20.930 1.00 94.38 110 THR A O 1
ATOM 798 N N . ALA A 1 111 ? 18.661 8.787 -19.259 1.00 90.38 111 ALA A N 1
ATOM 799 C CA . ALA A 1 111 ? 19.758 9.471 -18.572 1.00 90.38 111 ALA A CA 1
ATOM 800 C C . ALA A 1 111 ? 21.088 8.700 -18.615 1.00 90.38 111 ALA A C 1
ATOM 802 O O . ALA A 1 111 ? 21.151 7.487 -18.421 1.00 90.38 111 ALA A O 1
ATOM 803 N N . ASN A 1 112 ? 22.193 9.435 -18.772 1.00 85.06 112 ASN A N 1
ATOM 804 C CA . ASN A 1 112 ? 23.553 8.877 -18.711 1.00 85.06 112 ASN A CA 1
ATOM 805 C C . ASN A 1 112 ? 24.084 8.700 -17.276 1.00 85.06 112 ASN A C 1
ATOM 807 O O . ASN A 1 112 ? 25.161 8.134 -17.090 1.00 85.06 112 ASN A O 1
ATOM 811 N N . SER A 1 113 ? 23.368 9.203 -16.270 1.00 86.25 113 SER A N 1
ATOM 812 C CA . SER A 1 113 ? 23.751 9.128 -14.860 1.00 86.25 113 SER A CA 1
ATOM 813 C C . SER A 1 113 ? 22.539 8.830 -13.985 1.00 86.25 113 SER A C 1
ATOM 815 O O . SER A 1 113 ? 21.432 9.284 -14.261 1.00 86.25 113 SER A O 1
ATOM 817 N N . THR A 1 114 ? 22.764 8.116 -12.884 1.00 86.00 114 THR A N 1
ATOM 818 C CA . THR A 1 114 ? 21.763 7.923 -11.827 1.00 86.00 114 THR A CA 1
ATOM 819 C C . THR A 1 114 ? 21.532 9.180 -10.989 1.00 86.00 114 THR A C 1
ATOM 821 O O . THR A 1 114 ? 20.587 9.220 -10.205 1.00 86.00 114 THR A O 1
ATOM 824 N N . ASP A 1 115 ? 22.355 10.215 -11.153 1.00 87.50 115 ASP A N 1
ATOM 825 C CA . ASP A 1 115 ? 22.280 11.452 -10.366 1.00 87.50 115 ASP A CA 1
ATOM 826 C C . ASP A 1 115 ? 21.421 12.540 -11.028 1.00 87.50 115 ASP A C 1
ATOM 828 O O . ASP A 1 115 ? 21.125 13.549 -10.397 1.00 87.50 115 ASP A O 1
ATOM 832 N N . ASP A 1 116 ? 20.959 12.333 -12.264 1.00 86.62 116 ASP A N 1
ATOM 833 C CA . ASP A 1 116 ? 20.096 13.290 -12.964 1.00 86.62 116 ASP A CA 1
ATOM 834 C C . ASP A 1 116 ? 18.709 13.342 -12.303 1.00 86.62 116 ASP A C 1
ATOM 836 O O . ASP A 1 116 ? 17.971 12.357 -12.314 1.00 86.62 116 ASP A O 1
ATOM 840 N N . SER A 1 117 ? 18.359 14.446 -11.642 1.00 87.38 117 SER A N 1
ATOM 841 C CA . SER A 1 117 ? 17.052 14.624 -10.988 1.00 87.38 117 SER A CA 1
ATOM 842 C C . SER A 1 117 ? 15.942 15.056 -11.953 1.00 87.38 117 SER A C 1
ATOM 844 O O . SER A 1 117 ? 14.807 15.235 -11.527 1.00 87.38 117 SER A O 1
ATOM 846 N N . SER A 1 118 ? 16.272 15.256 -13.230 1.00 89.62 118 SER A N 1
ATOM 847 C CA . SER A 1 118 ? 15.392 15.771 -14.287 1.00 89.62 118 SER A CA 1
ATOM 848 C C . SER A 1 118 ? 15.229 14.796 -15.462 1.00 89.62 118 SER A C 1
ATOM 850 O O . SER A 1 118 ? 14.810 15.199 -16.548 1.00 89.62 118 SER A O 1
ATOM 852 N N . ASP A 1 119 ? 15.549 13.514 -15.262 1.00 93.38 119 ASP A N 1
ATOM 853 C CA . ASP A 1 119 ? 15.484 12.493 -16.311 1.00 93.38 119 ASP A CA 1
ATOM 854 C C . ASP A 1 119 ? 14.093 12.424 -16.965 1.00 93.38 119 ASP A C 1
ATOM 856 O O . ASP A 1 119 ? 13.085 12.147 -16.312 1.00 93.38 119 ASP A O 1
ATOM 860 N N . ALA A 1 120 ? 14.055 12.699 -18.271 1.00 93.38 120 ALA A N 1
ATOM 861 C CA . ALA A 1 120 ? 12.847 12.790 -19.090 1.00 93.38 120 ALA A CA 1
ATOM 862 C C . ALA A 1 120 ? 11.747 13.727 -18.534 1.00 93.38 120 ALA A C 1
ATOM 864 O O . ALA A 1 120 ? 10.569 13.552 -18.856 1.00 93.38 120 ALA A O 1
ATOM 865 N N . CYS A 1 121 ? 12.110 14.729 -17.721 1.00 93.75 121 CYS A N 1
ATOM 866 C CA . CYS A 1 121 ? 11.203 15.818 -17.341 1.00 93.75 121 CYS A CA 1
ATOM 867 C C . CYS A 1 121 ? 10.999 16.833 -18.479 1.00 93.75 121 CYS A C 1
ATOM 869 O O . CYS A 1 121 ? 9.931 17.438 -18.564 1.00 93.75 121 CYS A O 1
ATOM 871 N N . ASP A 1 122 ? 11.997 16.981 -19.355 1.00 92.00 122 ASP A N 1
ATOM 872 C CA . ASP A 1 122 ? 11.962 17.806 -20.566 1.00 92.00 122 ASP A CA 1
ATOM 873 C C . ASP A 1 122 ? 11.858 16.947 -21.841 1.00 92.00 122 ASP A C 1
ATOM 875 O O . ASP A 1 122 ? 11.951 15.716 -21.803 1.00 92.00 1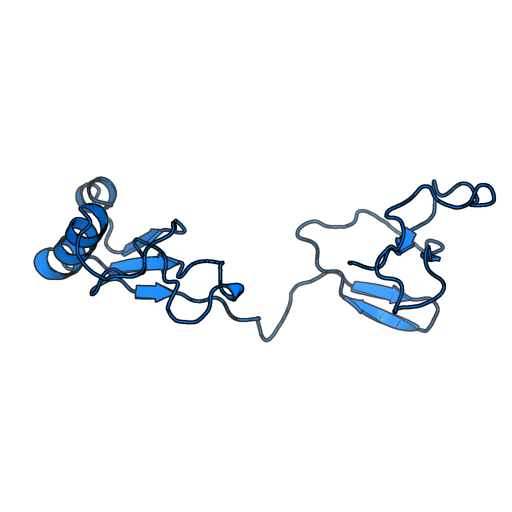22 ASP A O 1
ATOM 879 N N . GLU A 1 123 ? 11.669 17.597 -22.998 1.00 93.56 123 GLU A N 1
ATOM 880 C CA . GLU A 1 123 ? 11.652 16.921 -24.302 1.00 93.56 123 GLU A CA 1
ATOM 881 C C . GLU A 1 123 ? 12.941 16.109 -24.516 1.00 93.56 123 GLU A C 1
ATOM 883 O O . GLU A 1 123 ? 14.054 16.618 -24.347 1.00 93.56 123 GLU A O 1
ATOM 888 N N . LEU A 1 124 ? 12.790 14.841 -24.924 1.00 93.06 124 LEU A N 1
ATOM 889 C CA . LEU A 1 124 ? 13.934 13.991 -25.243 1.00 93.06 124 LEU A CA 1
ATOM 890 C C . LEU A 1 124 ? 14.760 14.609 -26.386 1.00 93.06 124 LEU A C 1
ATOM 892 O O . LEU A 1 124 ? 14.200 15.261 -27.275 1.00 93.06 124 LEU A O 1
ATOM 896 N N . PRO A 1 125 ? 16.089 14.404 -26.412 1.00 92.31 125 PRO A N 1
ATOM 897 C CA . PRO A 1 125 ? 16.935 14.980 -27.445 1.00 92.31 125 PRO A CA 1
ATOM 898 C C . PRO A 1 125 ? 16.416 14.699 -28.861 1.00 92.31 125 PRO A C 1
ATOM 900 O O . PRO A 1 125 ? 15.994 13.594 -29.177 1.00 92.31 125 PRO A O 1
ATOM 903 N N . LYS A 1 126 ? 16.534 15.667 -29.780 1.00 94.06 126 LYS A N 1
ATOM 904 C CA . LYS A 1 126 ? 16.029 15.531 -31.168 1.00 94.06 126 LYS A CA 1
ATOM 905 C C . LYS A 1 126 ? 16.600 14.343 -31.957 1.00 94.06 126 LYS A C 1
ATOM 907 O O . LYS A 1 126 ? 16.084 14.006 -33.016 1.00 94.06 126 LYS A O 1
ATOM 912 N N . HIS A 1 127 ? 17.691 13.751 -31.478 1.00 92.62 127 HIS A N 1
ATOM 913 C CA . HIS A 1 127 ? 18.327 12.571 -32.062 1.00 92.62 127 HIS A CA 1
ATOM 914 C C . HIS A 1 127 ? 17.862 11.251 -31.422 1.00 92.62 127 HIS A C 1
ATO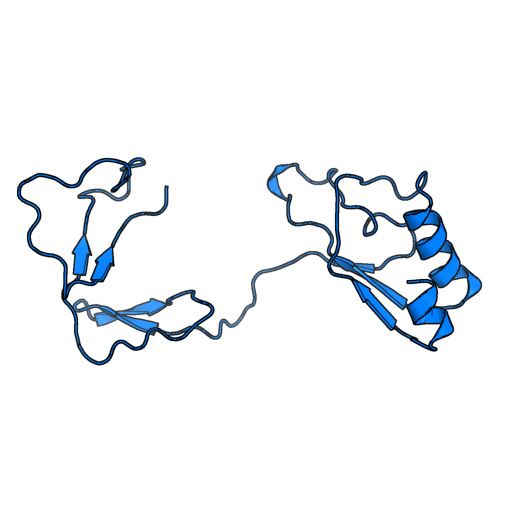M 916 O O . HIS A 1 127 ? 18.392 10.193 -31.764 1.00 92.62 127 HIS A O 1
ATOM 922 N N . THR A 1 128 ? 16.903 11.288 -30.493 1.00 94.94 128 THR A N 1
ATOM 923 C CA . THR A 1 128 ? 16.285 10.094 -29.920 1.00 94.94 128 THR A CA 1
ATOM 924 C C . THR A 1 128 ? 15.617 9.280 -31.036 1.00 94.94 128 THR A C 1
ATOM 926 O O . THR A 1 128 ? 14.839 9.827 -31.822 1.00 94.94 128 THR A O 1
ATOM 929 N N . PRO A 1 129 ? 15.930 7.977 -31.156 1.00 94.31 129 PRO A N 1
ATOM 930 C CA . PRO A 1 129 ? 15.357 7.124 -32.191 1.00 94.31 129 PRO A CA 1
ATOM 931 C C . PRO A 1 129 ? 13.871 6.845 -31.934 1.00 94.31 129 PRO A C 1
ATOM 933 O O . PRO A 1 129 ? 13.326 7.148 -30.876 1.00 94.31 129 PRO A O 1
ATOM 936 N N . ASN A 1 130 ? 13.201 6.199 -32.890 1.00 95.06 130 ASN A N 1
ATOM 937 C CA . ASN A 1 130 ? 11.833 5.730 -32.684 1.00 95.06 130 ASN A CA 1
ATOM 938 C C . ASN A 1 130 ? 11.780 4.648 -31.580 1.00 95.06 130 ASN A C 1
ATOM 940 O O . ASN A 1 130 ? 12.369 3.574 -31.719 1.00 95.06 130 ASN A O 1
ATOM 944 N N . LEU A 1 131 ? 11.024 4.917 -30.509 1.00 95.38 131 LEU A N 1
ATOM 945 C CA . LEU A 1 131 ? 10.936 4.070 -29.313 1.00 95.38 131 LEU A CA 1
ATOM 946 C C . LEU A 1 131 ? 9.775 3.054 -29.326 1.00 95.38 131 LEU A C 1
ATOM 948 O O . LEU A 1 131 ? 9.581 2.364 -28.334 1.00 95.38 131 LEU A O 1
ATOM 952 N N . THR A 1 132 ? 9.032 2.898 -30.432 1.00 92.38 132 THR A N 1
ATOM 953 C CA . THR A 1 132 ? 7.804 2.060 -30.505 1.00 92.38 132 THR A CA 1
ATOM 954 C C . THR A 1 132 ? 7.983 0.619 -29.992 1.00 92.38 132 THR A C 1
ATOM 956 O O . THR A 1 132 ? 7.059 0.062 -29.412 1.00 92.38 132 THR A O 1
ATOM 959 N N . ASN A 1 133 ? 9.169 0.021 -30.160 1.00 91.00 133 ASN A N 1
ATOM 960 C CA . ASN A 1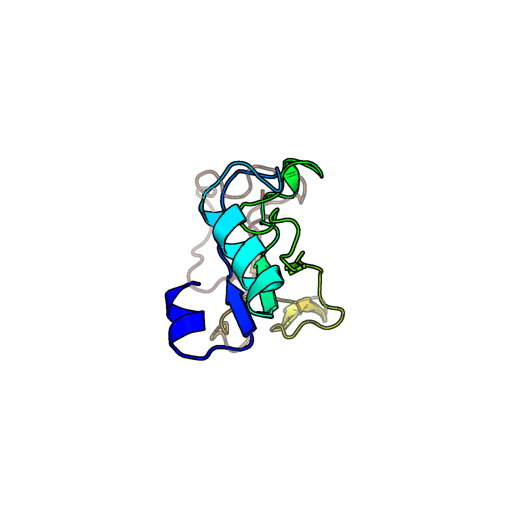 133 ? 9.483 -1.349 -29.718 1.00 91.00 133 ASN A CA 1
ATOM 961 C C . ASN A 1 133 ? 10.568 -1.403 -28.626 1.00 91.00 133 ASN A C 1
ATOM 963 O O . ASN A 1 133 ? 11.271 -2.405 -28.505 1.00 91.00 133 ASN A O 1
ATOM 967 N N . HIS A 1 134 ? 10.739 -0.321 -27.864 1.00 93.38 134 HIS A N 1
ATOM 968 C CA . HIS A 1 134 ? 11.713 -0.239 -26.776 1.00 93.38 134 HIS A CA 1
ATOM 969 C C . HIS A 1 134 ? 11.021 -0.251 -25.413 1.00 93.38 134 HIS A C 1
ATOM 971 O O . HIS A 1 134 ? 9.937 0.304 -25.242 1.00 93.38 134 HIS A O 1
ATOM 977 N N . ILE A 1 135 ? 11.691 -0.827 -24.415 1.00 91.75 135 ILE A N 1
ATOM 978 C CA . ILE A 1 135 ? 11.392 -0.539 -23.011 1.00 91.75 135 ILE A CA 1
ATOM 979 C C . ILE A 1 135 ? 12.190 0.708 -22.642 1.00 91.75 135 ILE A C 1
ATOM 981 O O . ILE A 1 135 ? 13.418 0.696 -22.685 1.00 91.75 135 ILE A O 1
ATOM 985 N N . VAL A 1 136 ? 11.506 1.792 -22.295 1.00 93.50 136 VAL A N 1
ATOM 986 C CA . VAL A 1 136 ? 12.164 3.043 -21.909 1.00 93.50 136 VAL A CA 1
ATOM 987 C C . VAL A 1 136 ? 12.390 3.038 -20.402 1.00 93.50 136 VAL A C 1
ATOM 989 O O . VAL A 1 136 ? 11.440 2.906 -19.630 1.00 93.50 136 VAL A O 1
ATOM 992 N N . LEU A 1 137 ? 13.649 3.151 -19.986 1.00 91.81 137 LEU A N 1
ATOM 993 C CA . LEU A 1 137 ? 14.037 3.272 -18.589 1.00 91.81 137 LEU A CA 1
ATOM 994 C C . LEU A 1 137 ? 14.236 4.747 -18.257 1.00 91.81 137 LEU A C 1
ATOM 996 O O . LEU A 1 137 ? 15.202 5.350 -18.717 1.00 91.81 137 LEU A O 1
ATOM 1000 N N . VAL A 1 138 ? 13.334 5.261 -17.426 1.00 92.88 138 VAL A N 1
ATOM 1001 C CA . VAL A 1 138 ? 13.385 6.610 -16.861 1.00 92.88 138 VAL A CA 1
ATOM 1002 C C . VAL A 1 138 ? 13.618 6.484 -15.363 1.00 92.88 138 VAL A C 1
ATOM 1004 O O . VAL A 1 138 ? 12.949 5.700 -14.678 1.00 92.88 138 VAL A O 1
ATOM 1007 N N . LYS A 1 139 ? 14.573 7.242 -14.842 1.00 90.62 139 LYS A N 1
ATOM 1008 C CA . LYS A 1 139 ? 14.819 7.356 -13.415 1.00 90.62 139 LYS A CA 1
ATOM 1009 C C . LYS A 1 139 ? 13.646 8.085 -12.757 1.00 90.62 139 LYS A C 1
ATOM 1011 O O . LYS A 1 139 ? 13.210 9.145 -13.191 1.00 90.62 139 LYS A O 1
ATOM 1016 N N . ARG A 1 140 ? 13.152 7.521 -11.657 1.00 85.56 140 ARG A N 1
ATOM 1017 C CA . ARG A 1 140 ? 12.219 8.224 -10.774 1.00 85.56 140 ARG A CA 1
ATOM 1018 C C . ARG A 1 140 ? 12.959 9.377 -10.082 1.00 85.56 140 ARG A C 1
ATOM 1020 O O . ARG A 1 140 ? 14.023 9.129 -9.515 1.00 85.56 140 ARG A O 1
ATOM 1027 N N . GLY A 1 141 ? 12.382 10.580 -10.154 1.00 76.31 141 GLY A N 1
ATOM 1028 C CA . GLY A 1 141 ? 12.879 11.795 -9.494 1.00 76.31 141 GLY A CA 1
ATOM 1029 C C . GLY A 1 141 ? 13.243 11.593 -8.031 1.00 76.31 141 GLY A C 1
ATOM 1030 O O . GLY A 1 141 ? 12.515 10.834 -7.346 1.00 76.31 141 GLY A O 1
#

InterPro domains:
  IPR000209 Peptidase S8/S53 domain [PF00082] (4-86)
  IPR036852 Peptidase S8/S53 domain superfamily [G3DSA:3.40.50.200] (1-126)
  IPR036852 Peptidase S8/S53 domain superfamily [SSF52743] (3-73)
  IPR051048 Peptidase S8/S53 subtilisin kexin sedolisin [PTHR43399] (3-79)

Foldseek 3Di:
DVVCVVVPDQEAEDADWDWDQAQDDDPQLVVVQCCCPVVVHAYEYEQDPVCVVDDRGGTPPLNHPRHHYDYDDDDPDDDFDWDADPVRDIDTDDDPDDDPDDDDFAEAEQDPDLPDQCRPVDDGPPPDDDCPRYHYDTHDD

Radius of gyration: 23.64 Å; chains: 1; bounding box: 51×30×58 Å

pLDDT: mean 90.57, std 5.9, range [71.75, 98.12]

Sequence (141 aa):
MLQAHKDGADIISASIGGPGGWGQGEELLTTVNKLVQEKGAIIIVAAGNEGSEGLFFGDNPASAKNAISVGSVEAQSIVAGKFKASTGKELTFYRTSTLNLSGEYPVYITANSTDDSSDACDELPKHTPNLTNHIVLVKRG

Organism: NCBI:txid56615